Protein AF-A0ABD1F7M7-F1 (afdb_monomer)

Secondary structure (DSSP, 8-state):
--SSHHHHHHHHHHHHHHHHHHHHHHHHHHHHHHHHHHHHHHHHHHHHHHHHHTSTTTTT-HHHHHHHHHHHHHHHHHHHHHHHHHHTT----HHHHHHHHHHHHHHHHHHHHHHHHHHHHHHHHHHHHS---HHHHHHHHHHHHHHHHHHHHHHHHHHHHHHH----

Foldseek 3Di:
DPPPVVVVVVVVVVVVVVVVVVVVCVVCVLVVLLVVLLVLLVVLVVLVVVVVVVPPVCVPPVPLVVLLVCLSVVLNVVSVVVVVCVVVVHWAQLVVLLVSLLVNLVSLVVNLVSLVVVLVVVVVVCVVDHDDPVVNSVSSVVSSVSSNVSSVSSVVSSVVSVVVVDTD

Sequence (168 aa):
MSERTSMSSVDDDQLDEKLSIKSKIRKRWQLYAKILEMIFCCLCIGFIMEPAKKGDLAKIHFAHFALIFPTFFGYLITVSIFLIAKVMDDIIQYRTCFISSLIASCLFFVCGILLALDHKRQYIFEDFLYQPKPQLLEFHAVSTAFSFFNSILFGLEAYYIWKLKEDF

Organism: Hypothenemus hampei (NCBI:txid57062)

Nearest PDB structures (foldseek):
  3jbr-assembly1_E  TM=3.714E-01  e=7.013E-01  Oryctolagus cuniculus
  7vg4-assembly3_E  TM=3.509E-01  e=1.562E+00  Methylorubrum extorquens AM1
  6e6a-assembly1_B  TM=3.222E-01  e=4.907E+00  Chlamydia trachomatis

Radius of gyration: 22.35 Å; Cα contacts (8 Å, |Δi|>4): 100; chains: 1; bounding box: 70×45×53 Å

InterPro domains:
  IPR038976 Protein snakeskin [PTHR36692] (21-158)

Solvent-accessible surface area (backbone atoms only — not comparable to full-atom values): 9140 Å² total; per-residue (Å²): 145,73,72,75,66,65,60,59,56,55,57,53,55,52,49,52,50,51,51,52,49,50,53,54,45,66,75,42,45,70,58,53,49,54,52,51,52,50,52,54,51,52,51,42,50,56,45,53,49,56,58,51,73,68,53,70,56,53,80,78,43,52,73,61,51,63,52,47,52,53,52,57,52,51,48,53,51,54,52,48,51,58,51,51,37,57,74,68,71,48,78,48,58,46,65,58,56,36,52,50,30,47,53,47,17,52,51,31,41,54,44,22,50,52,46,50,52,47,52,59,50,48,54,60,50,35,78,73,74,47,88,80,63,67,69,62,56,52,42,53,50,51,34,27,53,51,27,45,52,49,18,50,52,25,48,50,51,29,50,50,49,66,72,64,68,59,72,87

Mean predicted aligned error: 12.28 Å

Structure (mmCIF, N/CA/C/O backbone):
data_AF-A0ABD1F7M7-F1
#
_entry.id   AF-A0ABD1F7M7-F1
#
loop_
_atom_site.group_PDB
_atom_site.id
_atom_site.type_symbol
_atom_site.label_atom_id
_atom_site.label_alt_id
_atom_site.label_comp_id
_atom_site.label_asym_id
_atom_site.label_entity_id
_atom_site.label_seq_id
_atom_site.pdbx_PDB_ins_code
_atom_site.Cartn_x
_atom_site.Cartn_y
_atom_site.Cartn_z
_atom_site.occupancy
_atom_site.B_iso_or_equiv
_atom_site.auth_seq_id
_atom_site.auth_comp_id
_atom_site.auth_asym_id
_atom_site.auth_atom_id
_atom_site.pdbx_PDB_model_num
ATOM 1 N N . MET A 1 1 ? -46.410 -35.125 16.609 1.00 48.25 1 MET A N 1
ATOM 2 C CA . MET A 1 1 ? -46.616 -33.671 16.818 1.00 48.25 1 MET A CA 1
ATOM 3 C C . MET A 1 1 ? -45.479 -33.076 17.668 1.00 48.25 1 MET A C 1
ATOM 5 O O . MET A 1 1 ? -45.744 -32.319 18.585 1.00 48.25 1 MET A O 1
ATOM 9 N N . SER A 1 2 ? -44.215 -33.425 17.371 1.00 52.47 2 SER A N 1
ATOM 10 C CA . SER A 1 2 ? -43.032 -32.998 18.153 1.00 52.47 2 SER A CA 1
ATOM 11 C C . SER A 1 2 ? -41.832 -32.560 17.290 1.00 52.47 2 SER A C 1
ATOM 13 O O . SER A 1 2 ? -40.836 -32.113 17.838 1.00 52.47 2 SER A O 1
ATOM 15 N N . GLU A 1 3 ? -41.918 -32.656 15.956 1.00 49.34 3 GLU A N 1
ATOM 16 C CA . GLU A 1 3 ? -40.803 -32.347 15.035 1.00 49.34 3 GLU A CA 1
ATOM 17 C C . GLU A 1 3 ? -40.779 -30.901 14.519 1.00 49.34 3 GLU A C 1
ATOM 19 O O . GLU A 1 3 ? -39.764 -30.449 14.003 1.00 49.34 3 GLU A O 1
ATOM 24 N N . ARG A 1 4 ? -41.877 -30.141 14.642 1.00 48.47 4 ARG A N 1
ATOM 25 C CA . ARG A 1 4 ? -41.920 -28.755 14.132 1.00 48.47 4 ARG A CA 1
ATOM 26 C C . ARG A 1 4 ? -41.305 -27.727 15.079 1.00 48.47 4 ARG A C 1
ATOM 28 O O . ARG A 1 4 ? -40.970 -26.639 14.631 1.00 48.47 4 ARG A O 1
ATOM 35 N N . THR A 1 5 ? -41.132 -28.058 16.354 1.00 51.56 5 THR A N 1
ATOM 36 C CA . THR A 1 5 ? -40.607 -27.113 17.351 1.00 51.56 5 THR A CA 1
ATOM 37 C C . THR A 1 5 ? -39.078 -27.076 17.365 1.00 51.56 5 THR A C 1
ATOM 39 O O . THR A 1 5 ? -38.502 -26.036 17.651 1.00 51.56 5 THR A O 1
ATOM 42 N N . SER A 1 6 ? -38.413 -28.170 16.979 1.00 49.66 6 SER A N 1
ATOM 43 C CA . SER A 1 6 ? -36.948 -28.254 16.899 1.00 49.66 6 SER A CA 1
ATOM 44 C C . SER A 1 6 ? -36.352 -27.574 15.665 1.00 49.66 6 SER A C 1
ATOM 46 O O . SER A 1 6 ? -35.162 -27.294 15.656 1.00 49.66 6 SER A O 1
ATOM 48 N N . MET A 1 7 ? -37.150 -27.308 14.624 1.00 46.59 7 MET A N 1
ATOM 49 C CA . MET A 1 7 ? -36.644 -26.679 13.397 1.00 46.59 7 MET A CA 1
ATOM 50 C C . MET A 1 7 ? -36.634 -25.145 13.474 1.00 46.59 7 MET A C 1
ATOM 52 O O . MET A 1 7 ? -35.814 -24.523 12.819 1.00 46.59 7 MET A O 1
ATOM 56 N N . SER A 1 8 ? -37.477 -24.535 14.319 1.00 52.12 8 SER A N 1
ATOM 57 C CA . SER A 1 8 ? -37.508 -23.072 14.499 1.00 52.12 8 SER A CA 1
ATOM 58 C C . SER A 1 8 ? -36.396 -22.556 15.415 1.00 52.12 8 SER A C 1
ATOM 60 O O . SER A 1 8 ? -35.896 -21.465 15.190 1.00 52.12 8 SER A O 1
ATOM 62 N N . SER A 1 9 ? -35.986 -23.322 16.433 1.00 53.06 9 SER A N 1
ATOM 63 C CA . SER A 1 9 ? -34.952 -22.879 17.382 1.00 53.06 9 SER A CA 1
ATOM 64 C C . SER A 1 9 ? -33.531 -22.953 16.812 1.00 53.06 9 SER A C 1
ATOM 66 O O . SER A 1 9 ? -32.655 -22.230 17.264 1.00 53.06 9 SER A O 1
ATOM 68 N N . VAL A 1 10 ? -33.293 -23.818 15.818 1.00 55.94 10 VAL A N 1
ATOM 69 C CA . VAL A 1 10 ? -31.971 -23.970 15.183 1.00 55.94 10 VAL A CA 1
ATOM 70 C C . VAL A 1 10 ? -31.642 -22.781 14.273 1.00 55.94 10 VAL A C 1
ATOM 72 O O . VAL A 1 10 ? -30.481 -22.385 14.198 1.00 55.94 10 VAL A O 1
ATOM 75 N N . ASP A 1 11 ? -32.643 -22.190 13.616 1.00 58.97 11 ASP A N 1
ATOM 76 C CA . ASP A 1 11 ? -32.441 -21.029 12.743 1.00 58.97 11 ASP A CA 1
ATOM 77 C C . ASP A 1 11 ? -32.193 -19.734 13.537 1.00 58.97 11 ASP A C 1
ATOM 79 O O . ASP A 1 11 ? -31.355 -18.932 13.124 1.00 58.97 11 ASP A O 1
ATOM 83 N N . ASP A 1 12 ? -32.842 -19.551 14.695 1.00 59.50 12 ASP A N 1
ATOM 84 C CA . ASP A 1 12 ? -32.643 -18.373 15.554 1.00 59.50 12 ASP A CA 1
ATOM 85 C C . ASP A 1 12 ? -31.258 -18.378 16.238 1.00 59.50 12 ASP A C 1
ATOM 87 O O . ASP A 1 12 ? -30.551 -17.369 16.193 1.00 59.50 12 ASP A O 1
ATOM 91 N N . ASP A 1 13 ? -30.797 -19.529 16.753 1.00 60.94 13 ASP A N 1
ATOM 92 C CA . ASP A 1 13 ? -29.448 -19.664 17.336 1.00 60.94 13 ASP A CA 1
ATOM 93 C C . ASP A 1 13 ? -28.336 -19.457 16.283 1.00 60.94 13 ASP A C 1
ATOM 95 O O . ASP A 1 13 ? -27.325 -18.801 16.548 1.00 60.94 13 ASP A O 1
ATOM 99 N N . GLN A 1 14 ? -28.525 -19.949 15.049 1.00 60.16 14 GLN A N 1
ATOM 100 C CA . GLN A 1 14 ? -27.596 -19.713 13.930 1.00 60.16 14 GLN A CA 1
ATOM 101 C C . GLN A 1 14 ? -27.561 -18.240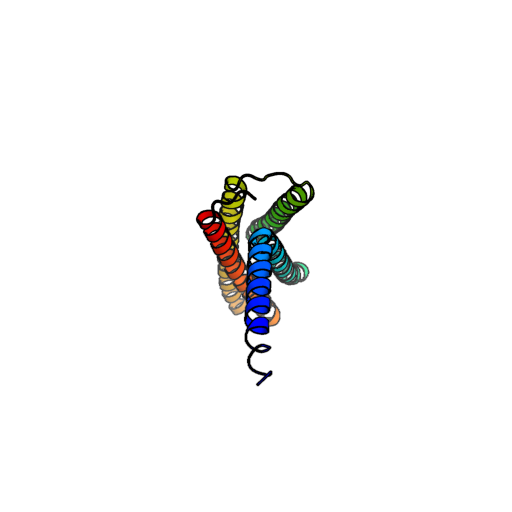 13.497 1.00 60.16 14 GLN A C 1
ATOM 103 O O . GLN A 1 14 ? -26.512 -17.736 13.070 1.00 60.16 14 GLN A O 1
ATOM 108 N N . LEU A 1 15 ? -28.697 -17.539 13.569 1.00 60.34 15 LEU A N 1
ATOM 109 C CA . LEU A 1 15 ? -28.790 -16.129 13.202 1.00 60.34 15 LEU A CA 1
ATOM 110 C C . LEU A 1 15 ? -28.095 -15.245 14.244 1.00 60.34 15 LEU A C 1
ATOM 112 O O . LEU A 1 15 ? -27.312 -14.368 13.866 1.00 60.34 15 LEU A O 1
ATOM 116 N N . ASP A 1 16 ? -28.308 -15.518 15.531 1.00 61.16 16 ASP A N 1
ATOM 117 C CA . ASP A 1 16 ? -27.658 -14.813 16.636 1.00 61.16 16 ASP A CA 1
ATOM 118 C C . ASP A 1 16 ? -26.153 -15.091 16.688 1.00 61.16 16 ASP A C 1
ATOM 120 O O . ASP A 1 16 ? -25.354 -14.166 16.883 1.00 61.16 16 ASP A O 1
ATOM 124 N N . GLU A 1 17 ? -25.722 -16.321 16.395 1.00 64.19 17 GLU A N 1
ATOM 125 C CA . GLU A 1 17 ? -24.302 -16.640 16.257 1.00 64.19 17 GLU A CA 1
ATOM 126 C C . GLU A 1 17 ? -23.682 -15.902 15.056 1.00 64.19 17 GLU A C 1
ATOM 128 O O . GLU A 1 17 ? -22.630 -15.267 15.190 1.00 64.19 17 GLU A O 1
ATOM 133 N N . LYS A 1 18 ? -24.357 -15.859 13.894 1.00 60.19 18 LYS A N 1
ATOM 134 C CA . LYS A 1 18 ? -23.888 -15.082 12.730 1.00 60.19 18 LYS A CA 1
ATOM 135 C C . LYS A 1 18 ? -23.848 -13.578 12.987 1.00 60.19 18 LYS A C 1
ATOM 137 O O . LYS A 1 18 ? -22.927 -12.917 12.498 1.00 60.19 18 LYS A O 1
ATOM 142 N N . LEU A 1 19 ? -24.807 -13.019 13.722 1.00 64.62 19 LEU A N 1
ATOM 143 C CA . LEU A 1 19 ? -24.840 -11.600 14.095 1.00 64.62 19 LEU A CA 1
ATOM 144 C C . LEU A 1 19 ? -23.762 -11.2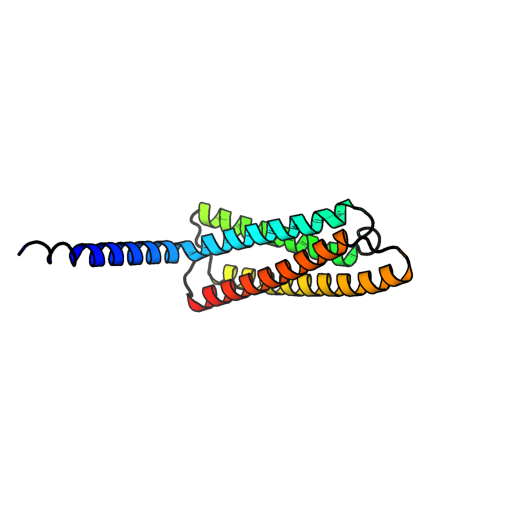70 15.144 1.00 64.62 19 LEU A C 1
ATOM 146 O O . LEU A 1 19 ? -23.097 -10.232 15.049 1.00 64.62 19 LEU A O 1
ATOM 150 N N . SER A 1 20 ? -23.499 -12.184 16.079 1.00 63.94 20 SER A N 1
ATOM 151 C CA . SER A 1 20 ? -22.417 -12.100 17.069 1.00 63.94 20 SER A CA 1
ATOM 152 C C . SER A 1 20 ? -21.029 -12.191 16.419 1.00 63.94 20 SER A C 1
ATOM 154 O O . SER A 1 20 ? -20.134 -11.395 16.713 1.00 63.94 20 SER A O 1
ATOM 156 N N . ILE A 1 21 ? -20.847 -13.085 15.445 1.00 64.81 21 ILE A N 1
ATOM 157 C CA . ILE A 1 21 ? -19.605 -13.195 14.668 1.00 64.81 21 ILE A CA 1
ATOM 158 C C . ILE A 1 21 ? -19.426 -11.971 13.763 1.00 64.81 21 ILE A C 1
ATOM 160 O O . ILE A 1 21 ? -18.339 -11.392 13.738 1.00 64.81 21 ILE A O 1
ATOM 164 N N . LYS A 1 22 ? -20.481 -11.505 13.075 1.00 60.25 22 LYS A N 1
ATOM 165 C CA . LYS A 1 22 ? -20.430 -10.268 12.274 1.00 60.25 22 LYS A CA 1
ATOM 166 C C . LYS A 1 22 ? -20.069 -9.053 13.119 1.00 60.25 22 LYS A C 1
ATOM 168 O O . LYS A 1 22 ? -19.283 -8.233 12.661 1.00 60.25 22 LYS A O 1
ATOM 173 N N . SER A 1 23 ? -20.610 -8.922 14.328 1.00 59.81 23 SER A N 1
ATOM 174 C CA . SER A 1 23 ? -20.309 -7.791 15.214 1.00 59.81 23 SER A CA 1
ATOM 175 C C . SER A 1 23 ? -18.895 -7.868 15.808 1.00 59.81 23 SER A C 1
ATOM 177 O O . SER A 1 23 ? -18.215 -6.844 15.886 1.00 59.81 23 SER A O 1
ATOM 179 N N . LYS A 1 24 ? -18.385 -9.068 16.123 1.00 62.75 24 LYS A N 1
ATOM 180 C CA . LYS A 1 24 ? -16.976 -9.282 16.514 1.00 62.75 24 LYS A CA 1
ATOM 181 C C . LYS A 1 24 ? -15.996 -9.021 15.365 1.00 62.75 24 LYS A C 1
ATOM 183 O O . LYS A 1 24 ? -14.969 -8.379 15.579 1.00 62.75 24 LYS A O 1
ATOM 188 N N . ILE A 1 25 ? -16.319 -9.461 14.148 1.00 64.56 25 ILE A N 1
ATOM 189 C CA . ILE A 1 25 ? -15.543 -9.176 12.929 1.00 64.56 25 ILE A CA 1
ATOM 190 C C . ILE A 1 25 ? -15.584 -7.684 12.614 1.00 64.56 25 ILE A C 1
ATOM 192 O O . ILE A 1 25 ? -14.547 -7.101 12.322 1.00 64.56 25 ILE A O 1
ATOM 196 N N . ARG A 1 26 ? -16.743 -7.037 12.763 1.00 62.09 26 ARG A N 1
ATOM 197 C CA . ARG A 1 26 ? -16.889 -5.590 12.587 1.00 62.09 26 ARG A CA 1
ATOM 198 C C . ARG A 1 26 ? -16.107 -4.788 13.624 1.00 62.09 26 ARG A C 1
ATOM 200 O O . ARG A 1 26 ? -15.677 -3.701 13.296 1.00 62.09 26 ARG A O 1
ATOM 207 N N . LYS A 1 27 ? -15.840 -5.316 14.822 1.00 65.50 27 LYS A N 1
ATOM 208 C CA . LYS A 1 27 ? -14.922 -4.676 15.786 1.00 65.50 27 LYS A CA 1
ATOM 209 C C . LYS A 1 27 ? -13.439 -4.842 15.439 1.00 65.50 27 LYS A C 1
ATOM 211 O O . LYS A 1 27 ? -12.620 -4.048 15.880 1.00 65.50 27 LYS A O 1
ATOM 216 N N . ARG A 1 28 ? -13.066 -5.880 14.681 1.00 69.88 28 ARG A N 1
ATOM 217 C CA . ARG A 1 28 ? -11.659 -6.202 14.358 1.00 69.88 28 ARG A CA 1
ATOM 218 C C . ARG A 1 28 ? -11.306 -6.038 12.879 1.00 69.88 28 ARG A C 1
ATOM 220 O O . ARG A 1 28 ? -10.185 -6.357 12.493 1.00 69.88 28 ARG A O 1
ATOM 227 N N . TRP A 1 29 ? -12.226 -5.536 12.057 1.00 72.44 29 TRP A N 1
ATOM 228 C CA . TRP A 1 29 ? -12.066 -5.444 10.602 1.00 72.44 29 TRP A CA 1
ATOM 229 C C . TRP A 1 29 ? -10.812 -4.657 10.203 1.00 72.44 29 TRP A C 1
ATOM 231 O O . TRP A 1 29 ? -10.097 -5.063 9.296 1.00 72.44 29 TRP A O 1
ATOM 241 N N . GLN A 1 30 ? -10.498 -3.599 10.949 1.00 70.44 30 GLN A N 1
ATOM 242 C CA . GLN A 1 30 ? -9.330 -2.749 10.737 1.00 70.44 30 GLN A CA 1
ATOM 243 C C . GLN A 1 30 ? -8.005 -3.483 10.958 1.00 70.44 30 GLN A C 1
ATOM 245 O O . GLN A 1 30 ? -7.033 -3.261 10.245 1.00 70.44 30 GLN A O 1
ATOM 250 N N . LEU A 1 31 ? -7.974 -4.406 11.923 1.00 74.06 31 LEU A N 1
ATOM 251 C CA . LEU A 1 31 ? -6.800 -5.235 12.182 1.00 74.06 31 LEU A CA 1
ATOM 252 C C . LEU A 1 31 ? -6.619 -6.272 11.068 1.00 74.06 31 LEU A C 1
ATOM 254 O O . LEU A 1 31 ? -5.505 -6.470 10.593 1.00 74.06 31 LEU A O 1
ATOM 258 N N . TYR A 1 32 ? -7.712 -6.880 10.597 1.00 78.81 32 TYR A N 1
ATOM 259 C CA . TYR A 1 32 ? -7.660 -7.781 9.443 1.00 78.81 32 TYR A CA 1
ATOM 260 C C . TYR A 1 32 ? -7.227 -7.064 8.160 1.00 78.81 32 TYR A C 1
ATOM 262 O O . TYR A 1 32 ? -6.418 -7.618 7.420 1.00 78.81 32 TYR A O 1
ATOM 270 N N . ALA A 1 33 ? -7.704 -5.837 7.922 1.00 79.12 33 ALA A N 1
ATOM 271 C CA . ALA A 1 33 ? -7.281 -5.019 6.787 1.00 79.12 33 ALA A CA 1
ATOM 272 C C . ALA A 1 33 ? -5.768 -4.761 6.827 1.00 79.12 33 ALA A C 1
ATOM 274 O O . ALA A 1 33 ? -5.072 -5.098 5.873 1.00 79.12 33 ALA A O 1
ATOM 275 N N . LYS A 1 34 ? -5.233 -4.305 7.969 1.00 79.62 34 LYS A N 1
ATOM 276 C CA . LYS A 1 34 ? -3.791 -4.057 8.133 1.00 79.62 34 LYS A CA 1
ATOM 277 C C . LYS A 1 34 ? -2.929 -5.308 7.961 1.00 79.62 34 LYS A C 1
ATOM 279 O O . LYS A 1 34 ? -1.874 -5.239 7.335 1.00 79.62 34 LYS A O 1
ATOM 284 N N . ILE A 1 35 ? -3.369 -6.457 8.479 1.00 81.62 35 ILE A N 1
ATOM 285 C CA . ILE A 1 35 ? -2.656 -7.731 8.284 1.00 81.62 35 ILE A CA 1
ATOM 286 C C . ILE A 1 35 ? -2.641 -8.118 6.805 1.00 81.62 35 ILE A C 1
ATOM 288 O O . ILE A 1 35 ? -1.603 -8.523 6.283 1.00 81.62 35 ILE A O 1
ATOM 292 N N . L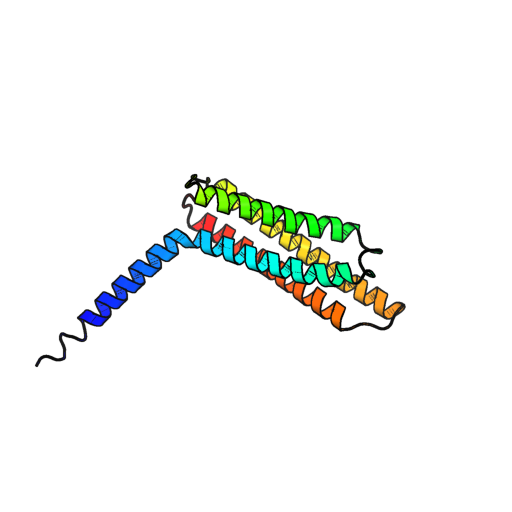EU A 1 36 ? -3.781 -7.996 6.129 1.00 82.44 36 LEU A N 1
ATOM 293 C CA . LEU A 1 36 ? -3.903 -8.352 4.725 1.00 82.44 36 LEU A CA 1
ATOM 294 C C . LEU A 1 36 ? -3.012 -7.452 3.858 1.00 82.44 36 LEU A C 1
ATOM 296 O O . LEU A 1 36 ? -2.244 -7.966 3.049 1.00 82.44 36 LEU A O 1
ATOM 300 N N . GLU A 1 37 ? -3.010 -6.141 4.098 1.00 79.38 37 GLU A N 1
ATOM 301 C CA . GLU A 1 37 ? -2.106 -5.206 3.418 1.00 79.38 37 GLU A CA 1
ATOM 302 C C . GLU A 1 37 ? -0.625 -5.540 3.649 1.00 79.38 37 GLU A C 1
ATOM 304 O O . GLU A 1 37 ? 0.177 -5.504 2.714 1.00 79.38 37 GLU A O 1
ATOM 309 N N . MET A 1 38 ? -0.251 -5.924 4.874 1.00 82.56 38 MET A N 1
ATOM 310 C CA . MET A 1 38 ? 1.117 -6.340 5.187 1.00 82.56 38 MET A CA 1
ATOM 311 C C . MET A 1 38 ? 1.536 -7.567 4.368 1.00 82.56 38 MET A C 1
ATOM 313 O O . MET A 1 38 ? 2.642 -7.597 3.830 1.00 82.56 38 MET A O 1
ATOM 317 N N . ILE A 1 39 ? 0.651 -8.560 4.227 1.00 84.38 39 ILE A N 1
ATOM 318 C CA . ILE A 1 39 ? 0.913 -9.767 3.429 1.00 84.38 39 ILE A CA 1
ATOM 319 C C . ILE A 1 39 ? 1.147 -9.398 1.962 1.00 84.38 39 ILE A C 1
ATOM 321 O O . ILE A 1 39 ? 2.144 -9.825 1.378 1.00 84.38 39 ILE A O 1
ATOM 325 N N . PHE A 1 40 ? 0.275 -8.577 1.371 1.00 81.00 40 PHE A N 1
ATOM 326 C CA . PHE A 1 40 ? 0.445 -8.153 -0.019 1.00 81.00 40 PHE A CA 1
ATOM 327 C C . PHE A 1 40 ? 1.706 -7.306 -0.225 1.00 81.00 40 PHE A C 1
ATOM 329 O O . PHE A 1 40 ? 2.386 -7.457 -1.240 1.00 81.00 40 PHE A O 1
ATOM 336 N N . CYS A 1 41 ? 2.066 -6.460 0.742 1.00 80.56 41 CYS A N 1
ATOM 337 C CA . CYS A 1 41 ? 3.309 -5.698 0.704 1.00 80.56 41 CYS A CA 1
ATOM 338 C C . CYS A 1 41 ? 4.543 -6.622 0.715 1.00 80.56 41 CYS A C 1
ATOM 340 O O . CYS A 1 41 ? 5.445 -6.465 -0.110 1.00 80.56 41 CYS A O 1
ATOM 342 N N . CYS A 1 42 ? 4.557 -7.640 1.584 1.00 81.56 42 CYS A N 1
ATOM 343 C CA . CYS A 1 42 ? 5.620 -8.648 1.630 1.00 81.56 42 CYS A CA 1
ATOM 344 C C . CYS A 1 42 ? 5.744 -9.427 0.312 1.00 81.56 42 CYS A C 1
ATOM 346 O O . CYS A 1 42 ? 6.861 -9.661 -0.152 1.00 81.56 42 CYS A O 1
ATOM 348 N N . LEU A 1 43 ? 4.618 -9.792 -0.313 1.00 81.31 43 LEU A N 1
ATOM 349 C CA . LEU A 1 43 ? 4.618 -10.452 -1.623 1.00 81.31 43 LEU A CA 1
ATOM 350 C C . LEU A 1 43 ? 5.238 -9.553 -2.701 1.00 81.31 43 LEU A C 1
ATOM 352 O O . LEU A 1 43 ? 6.117 -10.005 -3.432 1.00 81.31 43 LEU A O 1
ATOM 356 N N . CYS A 1 44 ? 4.856 -8.273 -2.761 1.00 74.69 44 CYS A N 1
ATOM 357 C CA . CYS A 1 44 ? 5.453 -7.315 -3.696 1.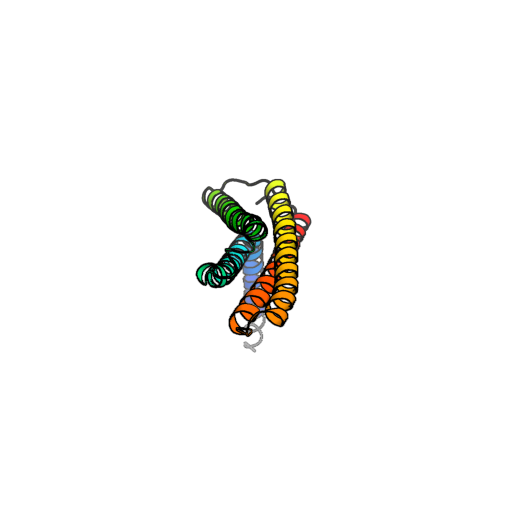00 74.69 44 CYS A CA 1
ATOM 358 C C . CYS A 1 44 ? 6.970 -7.178 -3.512 1.00 74.69 44 CYS A C 1
ATOM 360 O O . CYS A 1 44 ? 7.707 -7.197 -4.496 1.00 74.69 44 CYS A O 1
ATOM 362 N N . ILE A 1 45 ? 7.452 -7.076 -2.269 1.00 78.25 45 ILE A N 1
ATOM 363 C CA . ILE A 1 45 ? 8.894 -7.006 -1.985 1.00 78.25 45 ILE A CA 1
ATOM 364 C C . ILE A 1 45 ? 9.594 -8.285 -2.452 1.00 78.25 45 ILE A C 1
ATOM 366 O O . ILE A 1 45 ? 10.646 -8.202 -3.084 1.00 78.25 45 ILE A O 1
ATOM 370 N N . GLY A 1 46 ? 9.007 -9.458 -2.188 1.00 75.00 46 GLY A N 1
ATOM 371 C CA . GLY A 1 46 ? 9.533 -10.744 -2.651 1.00 75.00 46 GLY A CA 1
ATOM 372 C C . GLY A 1 46 ? 9.723 -10.779 -4.169 1.00 75.00 46 GLY A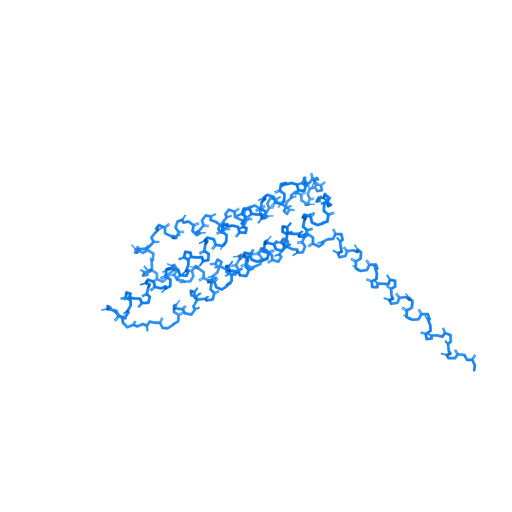 C 1
ATOM 373 O O . GLY A 1 46 ? 10.807 -11.118 -4.643 1.00 75.00 46 GLY A O 1
ATOM 374 N N . PHE A 1 47 ? 8.717 -10.319 -4.917 1.00 73.31 47 PHE A N 1
ATOM 375 C CA . PHE A 1 47 ? 8.780 -10.238 -6.378 1.00 73.31 47 PHE A CA 1
ATOM 376 C C . PHE A 1 47 ? 9.774 -9.193 -6.903 1.00 73.31 47 PHE A C 1
ATOM 378 O O . PHE A 1 47 ? 10.321 -9.383 -7.983 1.00 73.31 47 PHE A O 1
ATOM 385 N N . ILE A 1 48 ? 10.038 -8.106 -6.168 1.00 69.50 48 ILE A N 1
ATOM 386 C CA . ILE A 1 48 ? 11.011 -7.063 -6.556 1.00 69.50 48 ILE A CA 1
ATOM 387 C C . ILE A 1 48 ? 12.456 -7.462 -6.207 1.00 69.50 48 ILE A C 1
ATOM 389 O O . ILE A 1 48 ? 13.400 -7.089 -6.906 1.00 69.50 48 ILE A O 1
ATOM 393 N N . MET A 1 49 ? 12.665 -8.246 -5.149 1.00 69.69 49 MET A N 1
ATOM 394 C CA . MET A 1 49 ? 13.997 -8.708 -4.735 1.00 69.69 49 MET A CA 1
ATOM 395 C C . MET A 1 49 ? 14.628 -9.681 -5.738 1.00 69.69 49 MET A C 1
ATOM 397 O O . MET A 1 49 ? 15.851 -9.717 -5.902 1.00 69.69 49 MET A O 1
ATOM 401 N N . GLU A 1 50 ? 13.804 -10.466 -6.425 1.00 67.25 50 GLU A N 1
ATOM 402 C CA . GLU A 1 50 ? 14.241 -11.461 -7.400 1.00 67.25 50 GLU A CA 1
ATOM 403 C C . GLU A 1 50 ? 14.915 -10.860 -8.658 1.00 67.25 50 GLU A C 1
ATOM 405 O O . GLU A 1 50 ? 16.014 -11.312 -9.005 1.00 67.25 50 GLU A O 1
ATOM 410 N N . PRO A 1 51 ? 14.371 -9.809 -9.312 1.00 61.25 51 PRO A N 1
ATOM 411 C CA . PRO A 1 51 ? 15.065 -9.093 -10.383 1.00 61.25 51 PRO A CA 1
ATOM 412 C C . PRO A 1 51 ? 16.267 -8.281 -9.874 1.00 61.25 51 PRO A C 1
ATOM 414 O O . PRO A 1 51 ? 17.265 -8.171 -10.585 1.00 61.25 51 PRO A O 1
ATOM 417 N N . ALA A 1 52 ? 16.238 -7.787 -8.630 1.00 61.88 52 ALA A N 1
ATOM 418 C CA . ALA A 1 52 ? 17.353 -7.043 -8.035 1.00 61.88 52 ALA A CA 1
ATOM 419 C C . ALA A 1 52 ? 18.612 -7.906 -7.850 1.00 61.88 52 ALA A C 1
ATOM 421 O O . ALA A 1 52 ? 19.729 -7.478 -8.142 1.00 61.88 52 ALA A O 1
ATOM 422 N N . LYS A 1 53 ? 18.431 -9.157 -7.406 1.00 61.06 53 LYS A N 1
ATOM 423 C CA . LYS A 1 53 ? 19.526 -10.110 -7.165 1.00 61.06 53 LYS A CA 1
ATOM 424 C C . LYS A 1 53 ? 20.188 -10.599 -8.458 1.00 61.06 53 LYS A C 1
ATOM 426 O O . LYS A 1 53 ? 21.353 -10.986 -8.434 1.00 61.06 53 LYS A O 1
ATOM 431 N N . LYS A 1 54 ? 19.466 -10.567 -9.585 1.00 58.69 54 LYS A N 1
ATOM 432 C CA . LYS A 1 54 ? 19.977 -10.977 -10.905 1.00 58.69 54 LYS A CA 1
ATOM 433 C C . LYS A 1 54 ? 20.833 -9.903 -11.599 1.00 58.69 54 LYS A C 1
ATOM 435 O O . LYS A 1 54 ? 21.348 -10.162 -12.679 1.00 58.69 54 LYS A O 1
ATOM 440 N N . GLY A 1 55 ? 21.065 -8.753 -10.959 1.00 50.44 55 GLY A N 1
ATOM 441 C CA . GLY A 1 55 ? 22.213 -7.872 -11.217 1.00 50.44 55 GLY A CA 1
ATOM 442 C C . GLY A 1 55 ? 22.176 -7.004 -12.482 1.00 50.44 55 GLY A C 1
ATOM 443 O O . GLY A 1 55 ? 22.835 -5.966 -12.487 1.00 50.44 55 GLY A O 1
ATOM 444 N N . ASP A 1 56 ? 21.396 -7.353 -13.508 1.00 52.81 56 ASP A N 1
ATOM 445 C CA . ASP A 1 56 ? 21.372 -6.590 -14.771 1.00 52.81 56 ASP A CA 1
ATOM 446 C C . ASP A 1 56 ? 20.511 -5.316 -14.713 1.00 52.81 56 ASP A C 1
ATOM 448 O O . ASP A 1 56 ? 20.872 -4.301 -15.306 1.00 52.81 56 ASP A O 1
ATOM 452 N N . LEU A 1 57 ? 19.421 -5.299 -13.935 1.00 50.25 57 LEU A N 1
ATOM 453 C CA . LEU A 1 57 ? 18.554 -4.111 -13.830 1.00 50.25 57 LEU A CA 1
ATOM 454 C C . LEU A 1 57 ? 19.116 -3.032 -12.890 1.00 50.25 57 LEU A C 1
ATOM 456 O O . LEU A 1 57 ? 18.925 -1.834 -13.116 1.00 50.25 57 LEU A O 1
ATOM 460 N N . ALA A 1 58 ? 19.837 -3.439 -11.840 1.00 51.28 58 ALA A N 1
ATOM 461 C CA . ALA A 1 58 ? 20.289 -2.528 -10.788 1.00 51.28 58 ALA A CA 1
ATOM 462 C C . ALA A 1 58 ? 21.278 -1.476 -11.308 1.00 51.28 58 ALA A C 1
ATOM 464 O O . ALA A 1 58 ? 21.237 -0.332 -10.870 1.00 51.28 58 ALA A O 1
ATOM 465 N N . LYS A 1 59 ? 22.132 -1.828 -12.278 1.00 49.72 59 LYS A N 1
ATOM 466 C CA . LYS A 1 59 ? 23.153 -0.912 -12.807 1.00 49.72 59 LYS A CA 1
ATOM 467 C C . LYS A 1 59 ? 22.593 0.208 -13.684 1.00 49.72 59 LYS A C 1
ATOM 469 O O . LYS A 1 59 ? 23.238 1.248 -13.787 1.00 49.72 59 LYS A O 1
ATOM 474 N N . ILE A 1 60 ? 21.428 0.013 -14.305 1.00 51.84 60 ILE A N 1
ATOM 475 C CA . ILE A 1 60 ? 20.893 0.947 -15.305 1.00 51.84 60 ILE A CA 1
ATOM 476 C C . ILE A 1 60 ? 19.816 1.863 -14.693 1.00 51.84 60 ILE A C 1
ATOM 478 O O . ILE A 1 60 ? 19.688 3.000 -15.145 1.00 51.84 60 ILE A O 1
ATOM 482 N N . HIS A 1 61 ? 19.069 1.438 -13.659 1.00 61.25 61 HIS A N 1
ATOM 483 C CA . HIS A 1 61 ? 17.879 2.159 -13.150 1.00 61.25 61 HIS A CA 1
ATOM 484 C C . HIS A 1 61 ? 17.829 2.372 -11.619 1.00 61.25 61 HIS A C 1
ATOM 486 O O . HIS A 1 61 ? 16.783 2.253 -10.979 1.00 61.25 61 HIS A O 1
ATOM 492 N N . PHE A 1 62 ? 18.944 2.799 -11.015 1.00 63.00 62 PHE A N 1
ATOM 493 C CA . PHE A 1 62 ? 19.002 3.149 -9.585 1.00 63.00 62 PHE A CA 1
ATOM 494 C C . PHE A 1 62 ? 17.958 4.190 -9.140 1.00 63.00 62 PHE A C 1
ATOM 496 O O . PHE A 1 62 ? 17.481 4.116 -8.013 1.00 63.00 62 PHE A O 1
ATOM 503 N N . ALA A 1 63 ? 17.575 5.142 -9.999 1.00 63.97 63 ALA A N 1
ATOM 504 C CA . ALA A 1 63 ? 16.672 6.233 -9.619 1.00 63.97 63 ALA A CA 1
ATOM 505 C C . ALA A 1 63 ? 15.234 5.766 -9.327 1.00 63.97 63 ALA A C 1
ATOM 507 O O . ALA A 1 63 ? 14.627 6.214 -8.357 1.00 63.97 63 ALA A O 1
ATOM 508 N N . HIS A 1 64 ? 14.688 4.849 -10.131 1.00 66.62 64 HIS A N 1
ATOM 509 C CA . HIS A 1 64 ? 13.354 4.293 -9.883 1.00 66.62 64 HIS A CA 1
ATOM 510 C C . HIS A 1 64 ? 13.383 3.320 -8.708 1.00 66.62 64 HIS A C 1
ATOM 512 O O . HIS A 1 64 ? 12.530 3.384 -7.823 1.00 66.62 64 HIS A O 1
ATOM 518 N N . PHE A 1 65 ? 14.434 2.506 -8.629 1.00 71.00 65 PHE A N 1
ATOM 519 C CA . PHE A 1 65 ? 14.630 1.570 -7.530 1.00 71.00 65 PHE A CA 1
ATOM 520 C C . PHE A 1 65 ? 14.756 2.276 -6.170 1.00 71.00 65 PHE A C 1
ATOM 522 O O . PHE A 1 65 ? 14.185 1.824 -5.178 1.00 71.00 65 PHE A O 1
ATOM 529 N N . ALA A 1 66 ? 15.421 3.435 -6.143 1.00 70.50 66 ALA A N 1
ATOM 530 C CA . ALA A 1 66 ? 15.562 4.283 -4.964 1.00 70.50 66 ALA A CA 1
ATOM 531 C C . ALA A 1 66 ? 14.245 4.910 -4.483 1.00 70.50 66 ALA A C 1
ATOM 533 O O . ALA A 1 66 ? 14.199 5.369 -3.351 1.00 70.50 66 ALA A O 1
ATOM 534 N N . LEU A 1 67 ? 13.183 4.934 -5.294 1.00 74.44 67 LEU A N 1
ATOM 535 C CA . LEU A 1 67 ? 11.859 5.417 -4.880 1.00 74.44 67 LEU A CA 1
ATOM 536 C C . LEU A 1 67 ? 10.951 4.255 -4.459 1.00 74.44 67 LEU A C 1
ATOM 538 O O . LEU A 1 67 ? 10.234 4.341 -3.461 1.00 74.44 67 LEU A O 1
ATOM 542 N N . ILE A 1 68 ? 11.042 3.139 -5.180 1.00 78.00 68 ILE A N 1
ATOM 543 C CA . ILE A 1 68 ? 10.300 1.906 -4.913 1.00 78.00 68 ILE A CA 1
ATOM 544 C C . ILE A 1 68 ? 10.669 1.358 -3.525 1.00 78.00 68 ILE A C 1
ATOM 546 O O . ILE A 1 68 ? 9.797 1.199 -2.671 1.00 78.00 68 ILE A O 1
ATOM 550 N N . PHE A 1 69 ? 11.959 1.143 -3.247 1.00 78.00 69 PHE A N 1
ATOM 551 C CA . PHE A 1 69 ? 12.407 0.516 -1.996 1.00 78.00 69 PHE A CA 1
ATOM 552 C C . PHE A 1 69 ? 11.963 1.249 -0.723 1.00 78.00 69 PHE A C 1
ATOM 554 O O . PHE A 1 69 ? 11.367 0.610 0.147 1.00 78.00 69 PHE A O 1
ATOM 561 N N . PRO A 1 70 ? 12.193 2.570 -0.591 1.00 82.94 70 PRO A N 1
ATOM 562 C CA . PRO A 1 70 ? 11.770 3.313 0.591 1.00 82.94 70 PRO A CA 1
ATOM 563 C C . PRO A 1 70 ? 10.256 3.377 0.742 1.00 82.94 70 PRO A C 1
ATOM 565 O O . PRO A 1 70 ? 9.773 3.436 1.866 1.00 82.94 70 PRO A O 1
ATOM 568 N N . THR A 1 71 ? 9.501 3.333 -0.359 1.00 82.81 71 THR A N 1
ATOM 569 C CA . THR A 1 71 ? 8.034 3.306 -0.309 1.00 82.81 71 THR A CA 1
ATOM 570 C C . THR A 1 71 ? 7.538 2.019 0.351 1.00 82.81 71 THR A C 1
ATOM 572 O O . THR A 1 71 ? 6.749 2.068 1.294 1.00 82.81 71 THR A O 1
ATOM 575 N N . PHE A 1 72 ? 8.060 0.870 -0.083 1.00 79.81 72 PHE A N 1
ATOM 576 C CA . PHE A 1 72 ? 7.721 -0.433 0.493 1.00 79.81 72 PHE A CA 1
ATOM 577 C C . PHE A 1 72 ? 8.187 -0.566 1.952 1.00 79.81 72 PHE A C 1
ATOM 579 O O . PHE A 1 72 ? 7.413 -0.976 2.819 1.00 79.81 72 PHE A O 1
ATOM 586 N N . PHE A 1 73 ? 9.429 -0.168 2.247 1.00 82.88 73 PHE A N 1
ATOM 587 C CA . PHE A 1 73 ? 9.974 -0.213 3.609 1.00 82.88 73 PHE A CA 1
ATOM 588 C C . PHE A 1 73 ? 9.270 0.764 4.555 1.00 82.88 73 PHE A C 1
ATOM 590 O O . PHE A 1 73 ? 8.918 0.401 5.676 1.00 82.88 73 PHE A O 1
ATOM 597 N N . GLY A 1 74 ? 9.033 1.996 4.105 1.00 81.44 74 GLY A N 1
ATOM 598 C CA . GLY A 1 74 ? 8.348 3.026 4.881 1.00 81.44 74 GLY A CA 1
ATOM 599 C C . GLY A 1 74 ? 6.912 2.630 5.207 1.00 81.44 74 GLY A C 1
ATOM 600 O O . GLY A 1 74 ? 6.449 2.846 6.329 1.00 81.44 74 GLY A O 1
ATOM 601 N N . TYR A 1 75 ? 6.227 1.969 4.272 1.00 81.38 75 TYR A N 1
ATOM 602 C CA . TYR A 1 75 ? 4.902 1.423 4.530 1.00 81.38 75 TYR A CA 1
ATOM 603 C C . TYR A 1 75 ? 4.934 0.265 5.544 1.00 81.38 75 TYR A C 1
ATOM 605 O O . TYR A 1 75 ? 4.145 0.275 6.487 1.00 81.38 75 TYR A O 1
ATOM 613 N N . LEU A 1 76 ? 5.877 -0.681 5.434 1.00 82.44 76 LEU A N 1
ATOM 614 C CA . LEU A 1 76 ? 6.043 -1.754 6.430 1.00 82.44 76 LEU A CA 1
ATOM 615 C C . LEU A 1 76 ? 6.264 -1.209 7.847 1.00 82.44 76 LEU A C 1
ATOM 617 O O . LEU A 1 76 ? 5.653 -1.693 8.803 1.00 82.44 76 LEU A O 1
ATOM 621 N N . ILE A 1 77 ? 7.104 -0.180 7.980 1.00 85.06 77 ILE A N 1
ATOM 622 C CA . ILE A 1 77 ? 7.344 0.504 9.257 1.00 85.06 77 ILE A CA 1
ATOM 623 C C . ILE A 1 77 ? 6.049 1.142 9.762 1.00 85.06 77 ILE A C 1
ATOM 625 O O . ILE A 1 77 ? 5.683 0.963 10.921 1.00 85.06 77 ILE A O 1
ATOM 629 N N . THR A 1 78 ? 5.323 1.831 8.884 1.00 84.25 78 THR A N 1
ATOM 630 C CA . THR A 1 78 ? 4.058 2.491 9.224 1.00 84.25 78 THR A CA 1
ATOM 631 C C . THR A 1 78 ? 3.019 1.492 9.744 1.00 84.25 78 THR A C 1
ATOM 633 O O . THR A 1 78 ? 2.438 1.708 10.805 1.00 84.25 78 THR A O 1
ATOM 636 N N . VAL A 1 79 ? 2.823 0.359 9.060 1.00 82.44 79 VAL A N 1
ATOM 637 C CA . VAL A 1 79 ? 1.922 -0.716 9.518 1.00 82.44 79 VAL A CA 1
ATOM 638 C C . VAL A 1 79 ? 2.373 -1.304 10.847 1.00 82.44 79 VAL A C 1
ATOM 640 O O . VAL A 1 79 ? 1.541 -1.540 11.721 1.00 82.44 79 VAL A O 1
ATOM 643 N N . SER A 1 80 ? 3.678 -1.512 11.021 1.00 81.44 80 SER A N 1
ATOM 644 C CA . SER A 1 80 ? 4.233 -2.054 12.264 1.00 81.44 80 SER A CA 1
ATOM 645 C C . SER A 1 80 ? 3.943 -1.136 13.452 1.00 81.44 80 SER A C 1
ATOM 647 O O . SER A 1 80 ? 3.556 -1.621 14.511 1.00 81.44 80 SER A O 1
ATOM 649 N N . ILE A 1 81 ? 4.048 0.184 13.270 1.00 84.81 81 ILE A N 1
ATOM 650 C CA . ILE A 1 81 ? 3.701 1.173 14.301 1.00 84.81 81 ILE A CA 1
ATOM 651 C C . ILE A 1 81 ? 2.214 1.080 14.665 1.00 84.81 81 ILE A C 1
ATOM 653 O O . ILE A 1 81 ? 1.883 1.024 15.849 1.00 84.81 81 ILE A O 1
ATOM 657 N N . PHE A 1 82 ? 1.319 0.992 13.673 1.00 79.69 82 PHE A N 1
ATOM 658 C CA . PHE A 1 82 ? -0.116 0.811 13.926 1.00 79.69 82 PHE A CA 1
ATOM 659 C C . PHE A 1 82 ? -0.419 -0.498 14.669 1.00 79.69 82 PHE A C 1
ATOM 661 O O . PHE A 1 82 ? -1.273 -0.525 15.555 1.00 79.69 82 PHE A O 1
ATOM 668 N N . LEU A 1 83 ? 0.292 -1.580 14.340 1.00 80.19 83 LEU A N 1
ATOM 669 C CA . LEU A 1 83 ? 0.134 -2.870 15.006 1.00 80.19 83 LEU A CA 1
ATOM 670 C C . LEU A 1 83 ? 0.590 -2.803 16.471 1.00 80.19 83 LEU A C 1
ATOM 672 O O . LEU A 1 83 ? -0.120 -3.278 17.354 1.00 80.19 83 LEU A O 1
ATOM 676 N N . ILE A 1 84 ? 1.747 -2.184 16.731 1.00 83.31 84 ILE A N 1
ATOM 677 C CA . ILE A 1 84 ? 2.302 -2.016 18.081 1.00 83.31 84 ILE A CA 1
ATOM 678 C C . ILE A 1 84 ? 1.374 -1.158 18.941 1.00 83.31 84 ILE A C 1
ATOM 680 O O . ILE A 1 84 ? 1.063 -1.548 20.063 1.00 83.31 84 ILE A O 1
ATOM 684 N N . ALA A 1 85 ? 0.874 -0.041 18.414 1.00 81.06 85 ALA A N 1
ATOM 685 C CA . ALA A 1 85 ? -0.056 0.815 19.143 1.00 81.06 85 ALA A CA 1
ATOM 686 C C . ALA A 1 85 ? -1.340 0.074 19.542 1.00 81.06 85 ALA A C 1
ATOM 688 O O . ALA A 1 85 ? -1.812 0.211 20.667 1.00 81.06 85 ALA A O 1
ATOM 689 N N . LYS A 1 86 ? -1.845 -0.804 18.667 1.00 73.88 86 LYS A N 1
ATOM 690 C CA . LYS A 1 86 ? -3.000 -1.655 18.977 1.00 73.88 86 LYS A CA 1
ATOM 691 C C . LYS A 1 86 ? -2.703 -2.704 20.050 1.00 73.88 86 LYS A C 1
ATOM 693 O O . LYS A 1 86 ? -3.586 -3.042 20.828 1.00 73.88 86 LYS A O 1
ATOM 698 N N . VAL A 1 87 ? -1.475 -3.225 20.106 1.00 79.69 87 VAL A N 1
ATOM 699 C CA . VAL A 1 87 ? -1.031 -4.127 21.188 1.00 79.69 87 VAL A CA 1
ATOM 700 C C . VAL A 1 87 ? -0.918 -3.380 22.519 1.00 79.69 87 VAL A C 1
ATOM 702 O O . VAL A 1 87 ? -1.168 -3.970 23.566 1.00 79.69 87 VAL A O 1
ATOM 705 N N . MET A 1 88 ? -0.579 -2.091 22.480 1.00 82.56 88 MET A N 1
ATOM 706 C CA . MET A 1 88 ? -0.517 -1.218 23.655 1.00 82.56 88 MET A CA 1
ATOM 707 C C . MET A 1 88 ? -1.888 -0.680 24.100 1.00 82.56 88 MET A C 1
ATOM 709 O O . MET A 1 88 ? -1.940 0.045 25.089 1.00 82.56 88 MET A O 1
ATOM 713 N N . ASP A 1 89 ? -2.971 -1.053 23.406 1.00 74.25 89 ASP A N 1
ATOM 714 C CA . ASP A 1 89 ? -4.338 -0.548 23.625 1.00 74.25 89 ASP A CA 1
ATOM 715 C C . ASP A 1 89 ? -4.420 0.993 23.552 1.00 74.25 89 ASP A C 1
ATOM 717 O O . ASP A 1 89 ? -5.233 1.634 24.218 1.00 74.25 89 ASP A O 1
ATOM 721 N N . ASP A 1 90 ? -3.529 1.598 22.756 1.00 76.88 90 ASP A N 1
ATOM 722 C CA . ASP A 1 90 ? -3.478 3.043 22.565 1.00 76.88 90 ASP A CA 1
ATOM 723 C C . ASP A 1 90 ? -4.496 3.471 21.500 1.00 76.88 90 ASP A C 1
ATOM 725 O O . ASP A 1 90 ? -4.606 2.859 20.430 1.00 76.88 90 ASP A O 1
ATOM 729 N N . ILE A 1 91 ? -5.246 4.532 21.795 1.00 68.62 91 ILE A N 1
ATOM 730 C CA . ILE A 1 91 ? -6.351 4.993 20.953 1.00 68.62 91 ILE A CA 1
ATOM 731 C C . ILE A 1 91 ? -5.768 5.862 19.846 1.00 68.62 91 ILE A C 1
ATOM 733 O O . ILE A 1 91 ? -5.485 7.051 20.027 1.00 68.62 91 ILE A O 1
ATOM 737 N N . ILE A 1 92 ? -5.604 5.277 18.662 1.00 71.75 92 ILE A N 1
ATOM 738 C CA . ILE A 1 92 ? -5.150 6.032 17.501 1.00 71.75 92 ILE A CA 1
ATOM 739 C C . ILE A 1 92 ? -6.322 6.803 16.898 1.00 71.75 92 ILE A C 1
ATOM 741 O O . ILE A 1 92 ? -7.336 6.247 16.479 1.00 71.75 92 ILE A 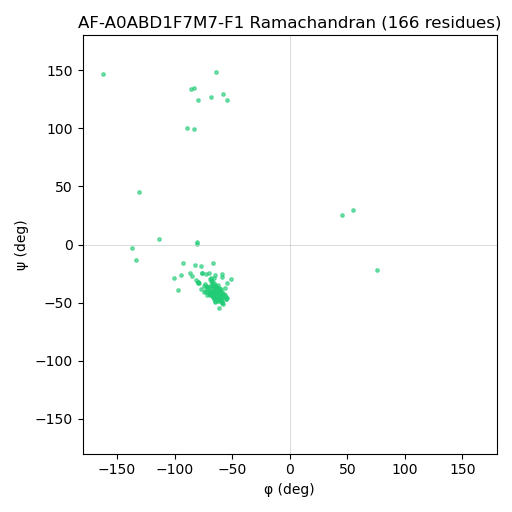O 1
ATOM 745 N N . GLN A 1 93 ? -6.139 8.117 16.774 1.00 74.44 93 GLN A N 1
ATOM 746 C CA . GLN A 1 93 ? -7.100 8.984 16.102 1.00 74.44 93 GLN A CA 1
ATOM 747 C C . GLN A 1 93 ? -7.328 8.539 14.651 1.00 74.44 93 GLN A C 1
ATOM 749 O O . GLN A 1 93 ? -6.385 8.442 13.858 1.00 74.44 93 GLN A O 1
ATOM 754 N N . TYR A 1 94 ? -8.601 8.384 14.267 1.00 68.50 94 TYR A N 1
ATOM 755 C CA . TYR A 1 94 ? -9.023 7.976 12.918 1.00 68.50 94 TYR A CA 1
ATOM 756 C C . TYR A 1 94 ? -8.396 8.817 11.792 1.00 68.50 94 TYR A C 1
ATOM 758 O O . TYR A 1 94 ? -8.175 8.323 10.686 1.00 68.50 94 TYR A O 1
ATOM 766 N N . ARG A 1 95 ? -8.087 10.093 12.068 1.00 73.06 95 ARG A N 1
ATOM 767 C CA . ARG A 1 95 ? -7.473 11.026 11.112 1.00 73.06 95 ARG A CA 1
ATOM 768 C C . ARG A 1 95 ? -6.092 10.560 10.668 1.00 73.06 95 ARG A C 1
ATOM 770 O O . ARG A 1 95 ? -5.785 10.645 9.483 1.00 73.06 95 ARG A O 1
ATOM 777 N N . THR A 1 96 ? -5.286 10.043 11.591 1.00 80.06 96 THR A N 1
ATOM 778 C CA . THR A 1 96 ? -3.924 9.587 11.294 1.00 80.06 96 THR A CA 1
ATOM 779 C C . THR A 1 96 ? -3.955 8.329 10.436 1.00 80.06 96 THR A C 1
ATOM 781 O O . THR A 1 96 ? -3.211 8.245 9.464 1.00 80.06 96 THR A O 1
ATOM 784 N N . CYS A 1 97 ? -4.868 7.400 10.732 1.00 75.44 97 CYS A N 1
ATOM 785 C CA . CYS A 1 97 ? -5.067 6.196 9.923 1.00 75.44 97 CYS A CA 1
ATOM 786 C C . CYS A 1 97 ? -5.615 6.516 8.532 1.00 75.44 97 CYS A C 1
ATOM 788 O O . CYS A 1 97 ? -5.164 5.951 7.544 1.00 75.44 97 CYS A O 1
ATOM 790 N N . PHE A 1 98 ? -6.551 7.461 8.428 1.00 78.56 98 PHE A N 1
ATOM 791 C CA . PHE A 1 98 ? -7.063 7.887 7.130 1.00 78.56 98 PHE A CA 1
ATOM 792 C C . PHE A 1 98 ? -5.967 8.527 6.264 1.00 78.56 98 PHE A C 1
ATOM 794 O O . PHE A 1 98 ? -5.804 8.160 5.102 1.00 78.56 98 PHE A O 1
ATOM 801 N N . ILE A 1 99 ? -5.199 9.466 6.829 1.00 84.44 99 ILE A N 1
ATOM 802 C CA . ILE A 1 99 ? -4.127 10.159 6.102 1.00 84.44 99 ILE A CA 1
ATOM 803 C C . ILE A 1 99 ? -3.021 9.174 5.710 1.00 84.44 99 ILE A C 1
ATOM 805 O O . ILE A 1 99 ? -2.540 9.232 4.580 1.00 84.44 99 ILE A O 1
ATOM 809 N N . SER A 1 100 ? -2.640 8.249 6.597 1.00 83.12 100 SER A N 1
ATOM 810 C CA . SER A 1 100 ? -1.604 7.259 6.293 1.00 83.12 100 SER A CA 1
ATOM 811 C C . SER A 1 100 ? -2.030 6.310 5.170 1.00 83.12 100 SER A C 1
ATOM 813 O O . SER A 1 100 ? -1.250 6.104 4.240 1.00 83.12 100 SER A O 1
ATOM 815 N N . SER A 1 101 ? -3.268 5.806 5.183 1.00 82.50 101 SER A N 1
ATOM 816 C CA . SER A 1 101 ? -3.794 4.951 4.109 1.00 82.50 101 SER A CA 1
ATOM 817 C C . SER A 1 101 ? -3.963 5.706 2.789 1.00 82.50 101 SER A C 1
ATOM 819 O O . SER A 1 101 ? -3.685 5.152 1.726 1.00 82.50 101 SER A O 1
ATOM 821 N N . LEU A 1 102 ? -4.339 6.989 2.827 1.00 85.38 102 LEU A N 1
ATOM 822 C CA . LEU A 1 102 ? -4.423 7.823 1.626 1.00 85.38 102 LEU A CA 1
ATOM 823 C C . LEU A 1 102 ? -3.040 8.056 0.998 1.00 85.38 102 LEU A C 1
ATOM 825 O O . LEU A 1 102 ? -2.870 7.876 -0.208 1.00 85.38 102 LEU A O 1
ATOM 829 N N . ILE A 1 103 ? -2.043 8.416 1.813 1.00 87.56 103 ILE A N 1
ATOM 830 C CA . ILE A 1 103 ? -0.658 8.599 1.354 1.00 87.56 103 ILE A CA 1
ATOM 831 C C . ILE A 1 103 ? -0.114 7.282 0.797 1.00 87.56 103 ILE A C 1
ATOM 833 O O . ILE A 1 103 ? 0.480 7.283 -0.280 1.00 87.56 103 ILE A O 1
ATOM 837 N N . ALA A 1 104 ? -0.361 6.160 1.481 1.00 83.38 104 ALA A N 1
ATOM 838 C CA . ALA A 1 104 ? 0.023 4.839 0.998 1.00 83.38 104 ALA A CA 1
ATOM 839 C C . ALA A 1 104 ? -0.617 4.539 -0.366 1.00 83.38 104 ALA A C 1
ATOM 841 O O . ALA A 1 104 ? 0.103 4.212 -1.305 1.00 83.38 104 ALA A O 1
ATOM 842 N N . SER A 1 105 ? -1.932 4.736 -0.528 1.00 85.81 105 SER A N 1
ATOM 843 C CA . SER A 1 105 ? -2.620 4.509 -1.809 1.00 85.81 105 SER A CA 1
ATOM 844 C C . SER A 1 105 ? -1.980 5.298 -2.956 1.00 85.81 105 SER A C 1
ATOM 846 O O . SER A 1 105 ? -1.690 4.721 -4.009 1.00 85.81 105 SER A O 1
ATOM 848 N N . CYS A 1 106 ? -1.687 6.585 -2.733 1.00 87.25 106 CYS A N 1
ATOM 849 C CA . CYS A 1 106 ? -1.022 7.448 -3.709 1.00 87.25 106 CYS A CA 1
ATOM 850 C C . CYS A 1 106 ? 0.394 6.960 -4.039 1.00 87.25 106 CYS A C 1
ATOM 852 O O . CYS A 1 106 ? 0.765 6.888 -5.210 1.00 87.25 106 CYS A O 1
ATOM 854 N N . LEU A 1 107 ? 1.182 6.602 -3.024 1.00 85.88 107 LEU A N 1
ATOM 855 C CA . LEU A 1 107 ? 2.545 6.114 -3.214 1.00 85.88 107 LEU A CA 1
ATOM 856 C C . LEU A 1 107 ? 2.569 4.793 -3.990 1.00 85.88 107 LEU A C 1
ATOM 858 O O . LEU A 1 107 ? 3.329 4.672 -4.946 1.00 85.88 107 LEU A O 1
ATOM 862 N N . PHE A 1 108 ? 1.704 3.834 -3.649 1.00 85.00 108 PHE A N 1
ATOM 863 C CA . PHE A 1 108 ? 1.587 2.559 -4.365 1.00 85.00 108 PHE A CA 1
ATOM 864 C C . PHE A 1 108 ? 1.072 2.726 -5.797 1.00 85.00 108 PHE A C 1
ATOM 866 O O . PHE A 1 108 ? 1.500 1.994 -6.692 1.00 85.00 108 PHE A O 1
ATOM 873 N N . PHE A 1 109 ? 0.204 3.710 -6.037 1.00 87.19 109 PHE A N 1
ATOM 874 C CA . PHE A 1 109 ? -0.243 4.062 -7.382 1.00 87.19 109 PHE A CA 1
ATOM 875 C C . PHE A 1 109 ? 0.907 4.606 -8.237 1.00 87.19 109 PHE A C 1
ATOM 877 O O . PHE A 1 109 ? 1.149 4.116 -9.340 1.00 87.19 109 PHE A O 1
ATOM 884 N N . VAL A 1 110 ? 1.669 5.571 -7.707 1.00 86.56 110 VAL A N 1
ATOM 885 C CA . VAL A 1 110 ? 2.861 6.121 -8.374 1.00 86.56 110 VAL A CA 1
ATOM 886 C C . VAL A 1 110 ? 3.904 5.027 -8.605 1.00 86.56 110 VAL A C 1
ATOM 888 O O . VAL A 1 110 ? 4.478 4.945 -9.688 1.00 86.56 110 VAL A O 1
ATOM 891 N N . CYS A 1 111 ? 4.102 4.147 -7.623 1.00 82.62 111 CYS A N 1
ATOM 892 C CA . CYS A 1 111 ? 4.990 2.994 -7.719 1.00 82.62 111 CYS A CA 1
ATOM 893 C C . CYS A 1 111 ? 4.559 2.058 -8.862 1.00 82.62 111 CYS A C 1
ATOM 895 O O . CYS A 1 111 ? 5.378 1.702 -9.705 1.00 82.62 111 CYS A O 1
ATOM 897 N N . GLY A 1 112 ? 3.261 1.751 -8.966 1.00 82.50 112 GLY A N 1
ATOM 898 C CA . GLY A 1 112 ? 2.698 0.948 -10.056 1.00 82.50 112 GLY A CA 1
ATOM 899 C C . GLY A 1 112 ? 2.900 1.582 -11.436 1.00 82.50 112 GLY A C 1
ATOM 900 O O . GLY A 1 112 ? 3.271 0.888 -12.381 1.00 82.50 112 GLY A O 1
ATOM 901 N N . ILE A 1 113 ? 2.736 2.904 -11.556 1.00 84.69 113 ILE A N 1
ATOM 902 C CA . ILE A 1 113 ? 3.018 3.636 -12.803 1.00 84.69 113 ILE A CA 1
ATOM 903 C C . ILE A 1 113 ? 4.506 3.564 -13.155 1.00 84.69 113 ILE A C 1
ATOM 905 O O . ILE A 1 113 ? 4.843 3.309 -14.309 1.00 84.69 113 ILE A O 1
ATOM 909 N N . LEU A 1 114 ? 5.397 3.773 -12.184 1.00 81.50 114 LEU A N 1
ATOM 910 C CA . LEU A 1 114 ? 6.844 3.693 -12.396 1.00 81.50 114 LEU A CA 1
ATOM 911 C C . LEU A 1 114 ? 7.263 2.295 -12.866 1.00 81.50 114 LEU A C 1
ATOM 913 O O . LEU A 1 114 ? 7.987 2.188 -13.850 1.00 81.50 114 LEU A O 1
ATOM 917 N N . LEU A 1 115 ? 6.745 1.242 -12.230 1.00 77.31 115 LEU A N 1
ATOM 918 C CA . LEU A 1 115 ? 6.951 -0.155 -12.629 1.00 77.31 115 LEU A CA 1
ATOM 919 C C . LEU A 1 115 ? 6.426 -0.442 -14.050 1.00 77.31 115 LEU A C 1
ATOM 921 O O . LEU A 1 115 ? 7.092 -1.124 -14.831 1.00 77.31 115 LEU A O 1
ATOM 925 N N . ALA A 1 116 ? 5.271 0.119 -14.422 1.00 79.19 116 ALA A N 1
ATOM 926 C CA . ALA A 1 116 ? 4.704 -0.028 -15.764 1.00 79.19 116 ALA A CA 1
ATOM 927 C C . ALA A 1 116 ? 5.513 0.719 -16.842 1.00 79.19 116 ALA A C 1
ATOM 929 O O . ALA A 1 116 ? 5.690 0.217 -17.955 1.00 79.19 116 ALA A O 1
ATOM 930 N N . LEU A 1 117 ? 6.016 1.916 -16.526 1.00 77.50 117 LEU A N 1
ATOM 931 C CA . LEU A 1 117 ? 6.900 2.671 -17.416 1.00 77.50 117 LEU A CA 1
ATOM 932 C C . LEU A 1 117 ? 8.233 1.950 -17.612 1.00 77.50 117 LEU A C 1
ATOM 934 O O . LEU A 1 117 ? 8.730 1.893 -18.738 1.00 77.50 117 LEU A O 1
ATOM 938 N N . ASP A 1 118 ? 8.767 1.367 -16.541 1.00 73.00 118 ASP A N 1
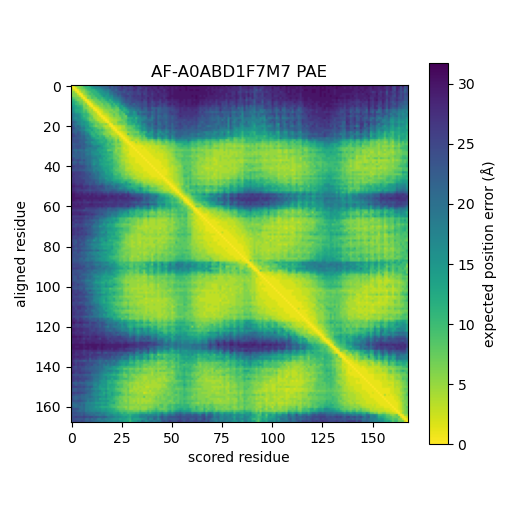ATOM 939 C CA . ASP A 1 118 ? 9.993 0.578 -16.578 1.00 73.00 118 ASP A CA 1
ATOM 940 C C . ASP A 1 118 ? 9.824 -0.663 -17.463 1.00 73.00 118 ASP A C 1
ATOM 942 O O . ASP A 1 118 ? 10.621 -0.890 -18.369 1.00 73.00 118 ASP A O 1
ATOM 946 N N . HIS A 1 119 ? 8.697 -1.375 -17.329 1.00 67.94 119 HIS A N 1
ATOM 947 C CA . HIS A 1 119 ? 8.347 -2.492 -18.212 1.00 67.94 119 HIS A CA 1
ATOM 948 C C . HIS A 1 119 ? 8.337 -2.080 -19.692 1.00 67.94 119 HIS A C 1
ATOM 950 O O . HIS A 1 119 ? 8.925 -2.751 -20.541 1.00 67.94 119 HIS A O 1
ATOM 956 N N . LYS A 1 120 ? 7.700 -0.946 -20.016 1.00 67.94 120 LYS A N 1
ATOM 957 C CA . LYS A 1 120 ? 7.605 -0.456 -21.398 1.00 67.94 120 LYS A CA 1
ATOM 958 C C . LYS A 1 120 ? 8.972 -0.065 -21.965 1.00 67.94 120 LYS A C 1
ATOM 960 O O . LYS A 1 120 ? 9.225 -0.253 -23.151 1.00 67.94 120 LYS A O 1
ATOM 965 N N . ARG A 1 121 ? 9.849 0.488 -21.126 1.00 65.50 121 ARG A N 1
ATOM 966 C CA . ARG A 1 121 ? 11.200 0.900 -21.515 1.00 65.50 121 ARG A CA 1
ATOM 967 C C . ARG A 1 121 ? 12.133 -0.295 -21.688 1.00 65.50 121 ARG A C 1
ATOM 969 O O . ARG A 1 121 ? 12.902 -0.312 -22.645 1.00 65.50 121 ARG A O 1
ATOM 976 N N . GLN A 1 122 ? 12.038 -1.281 -20.801 1.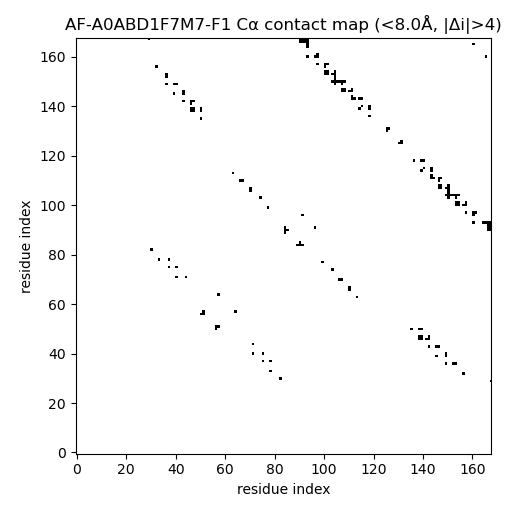00 62.59 122 GLN A N 1
ATOM 977 C CA . GLN A 1 122 ? 12.822 -2.508 -20.868 1.00 62.59 122 GLN A CA 1
ATOM 978 C C . GLN A 1 122 ? 12.467 -3.326 -22.113 1.00 62.59 122 GLN A C 1
ATOM 980 O O . GLN A 1 122 ? 13.371 -3.776 -22.806 1.00 62.59 122 GLN A O 1
ATOM 985 N N . TYR A 1 123 ? 11.180 -3.407 -22.468 1.00 60.66 123 TYR A N 1
ATOM 986 C CA . TYR A 1 123 ? 10.732 -4.037 -23.714 1.00 60.66 123 TYR A CA 1
ATOM 987 C C . TYR A 1 123 ? 11.407 -3.423 -24.955 1.00 60.66 123 TYR A C 1
ATOM 989 O O . TYR A 1 123 ? 11.925 -4.137 -25.804 1.00 60.66 123 TYR A O 1
ATOM 997 N N . ILE A 1 124 ? 11.490 -2.087 -25.019 1.00 60.19 124 ILE A N 1
ATOM 998 C CA . ILE A 1 124 ? 12.118 -1.366 -26.142 1.00 60.19 124 ILE A CA 1
ATOM 999 C C . ILE A 1 124 ? 13.643 -1.574 -26.184 1.00 60.19 124 ILE A C 1
ATOM 1001 O O . ILE A 1 124 ? 14.228 -1.623 -27.264 1.00 60.19 124 ILE A O 1
ATOM 1005 N N . PHE A 1 125 ? 14.302 -1.665 -25.026 1.00 58.88 125 PHE A N 1
ATOM 1006 C CA . PHE A 1 125 ? 15.755 -1.854 -24.948 1.00 58.88 125 PHE A CA 1
ATOM 1007 C C . PHE A 1 125 ? 16.182 -3.299 -25.243 1.00 58.88 125 PHE A C 1
ATOM 1009 O O . PHE A 1 125 ? 17.206 -3.504 -25.897 1.00 58.88 125 PHE A O 1
ATOM 1016 N N . GLU A 1 126 ? 15.414 -4.290 -24.780 1.00 58.09 126 GLU A N 1
ATOM 1017 C CA . GLU A 1 126 ? 15.700 -5.711 -25.015 1.00 58.09 126 GLU A CA 1
ATOM 1018 C C . GLU A 1 126 ? 15.476 -6.099 -26.482 1.00 58.09 126 GLU A C 1
ATOM 1020 O O . GLU A 1 126 ? 16.354 -6.741 -27.059 1.00 58.09 126 GLU A O 1
ATOM 1025 N N . ASP A 1 127 ? 14.415 -5.603 -27.134 1.00 56.62 127 ASP A N 1
ATOM 1026 C CA . ASP A 1 127 ? 14.185 -5.821 -28.576 1.00 56.62 127 ASP A CA 1
ATOM 1027 C C . ASP A 1 127 ? 15.334 -5.292 -29.458 1.00 56.62 127 ASP A C 1
ATOM 1029 O O . ASP A 1 12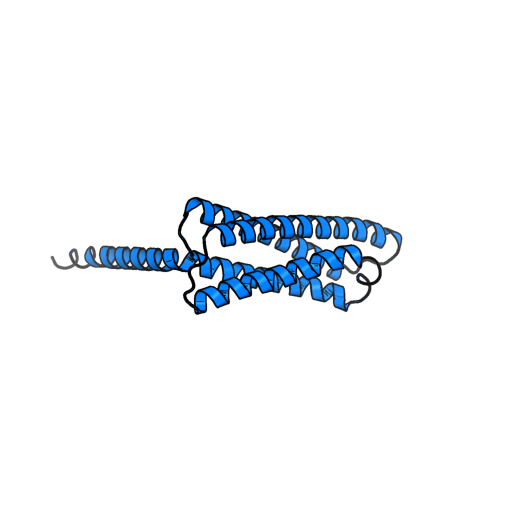7 ? 15.541 -5.780 -30.570 1.00 56.62 127 ASP A O 1
ATOM 1033 N N . PHE A 1 128 ? 16.100 -4.303 -28.979 1.00 53.59 128 PHE A N 1
ATOM 1034 C CA . PHE A 1 128 ? 17.176 -3.687 -29.758 1.00 53.59 128 PHE A CA 1
ATOM 1035 C C . PHE A 1 128 ? 18.568 -4.296 -29.507 1.00 53.59 128 PHE A C 1
ATOM 1037 O O . PHE A 1 128 ? 19.422 -4.202 -30.388 1.00 53.59 128 PHE A O 1
ATOM 1044 N N . LEU A 1 129 ? 18.842 -4.891 -28.333 1.00 50.53 129 LEU A N 1
ATOM 1045 C CA . LEU A 1 129 ? 20.220 -5.241 -27.938 1.00 50.53 129 LEU A CA 1
ATOM 1046 C C . LEU A 1 129 ? 20.455 -6.646 -27.354 1.00 50.53 129 LEU A C 1
ATOM 1048 O O . LEU A 1 129 ? 21.626 -7.024 -27.272 1.00 50.53 129 LEU A O 1
ATOM 1052 N N . TYR A 1 130 ? 19.450 -7.442 -26.950 1.00 47.75 130 TYR A N 1
ATOM 1053 C CA . TYR A 1 130 ? 19.744 -8.737 -26.303 1.00 47.75 130 TYR A CA 1
ATOM 1054 C C . TYR A 1 130 ? 18.565 -9.728 -26.275 1.00 47.75 130 TYR A C 1
ATOM 1056 O O . TYR A 1 130 ? 17.419 -9.330 -26.127 1.00 47.75 130 TYR A O 1
ATOM 1064 N N . GLN A 1 131 ? 18.840 -11.039 -26.369 1.00 50.75 131 GLN A N 1
ATOM 1065 C CA . GLN A 1 131 ? 17.814 -12.097 -26.329 1.00 50.75 131 GLN A CA 1
ATOM 1066 C C . GLN A 1 131 ? 16.932 -11.999 -25.063 1.00 50.75 131 GLN A C 1
ATOM 1068 O O . GLN A 1 131 ? 17.472 -12.077 -23.952 1.00 50.75 131 GLN A O 1
ATOM 1073 N N . PRO A 1 132 ? 15.595 -11.906 -25.205 1.00 54.44 132 PRO A N 1
ATOM 1074 C CA . PRO A 1 132 ? 14.691 -11.716 -24.078 1.00 54.44 132 PRO A CA 1
ATOM 1075 C C . PRO A 1 132 ? 14.672 -12.967 -23.196 1.00 54.44 132 PRO A C 1
ATOM 1077 O O . PRO A 1 132 ? 14.435 -14.082 -23.670 1.00 54.44 132 PRO A O 1
ATOM 1080 N N . LYS A 1 133 ? 14.908 -12.800 -21.890 1.00 58.66 133 LYS A N 1
ATOM 1081 C CA . LYS A 1 133 ? 14.663 -13.855 -20.895 1.00 58.66 133 LYS A CA 1
ATOM 1082 C C . LYS A 1 133 ? 13.213 -13.708 -20.412 1.00 58.66 133 LYS A C 1
ATOM 1084 O O . LYS A 1 133 ? 12.966 -12.875 -19.539 1.00 58.66 133 LYS A O 1
ATOM 1089 N N . PRO A 1 134 ? 12.255 -14.519 -20.905 1.00 59.75 134 PRO A N 1
ATOM 1090 C CA . PRO A 1 134 ? 10.818 -14.311 -20.667 1.00 59.75 134 PRO A CA 1
ATOM 1091 C C . PRO A 1 134 ? 10.440 -14.323 -19.178 1.00 59.75 134 PRO A C 1
ATOM 1093 O O . PRO A 1 134 ? 9.522 -13.631 -18.754 1.00 59.75 134 PRO A O 1
ATOM 1096 N N . GLN A 1 135 ? 11.213 -15.041 -18.361 1.00 59.25 135 GLN A N 1
ATOM 1097 C CA . GLN A 1 135 ? 10.965 -15.178 -16.930 1.00 59.25 135 GLN A CA 1
ATOM 1098 C C . GLN A 1 135 ? 11.080 -13.851 -16.165 1.00 59.25 135 GLN A C 1
ATOM 1100 O O . GLN A 1 135 ? 10.325 -13.640 -15.227 1.00 59.25 135 GLN A O 1
ATOM 1105 N N . LEU A 1 136 ? 11.995 -12.942 -16.535 1.00 61.16 136 LEU A N 1
ATOM 1106 C CA . LEU A 1 136 ? 12.119 -11.659 -15.823 1.00 61.16 136 LEU A CA 1
ATOM 1107 C C . LEU A 1 136 ? 10.933 -10.729 -16.104 1.00 61.16 136 LEU A C 1
ATOM 1109 O O . LEU A 1 136 ? 10.481 -10.028 -15.197 1.00 61.16 136 LEU A O 1
ATOM 1113 N N . LEU A 1 137 ? 10.426 -10.744 -17.339 1.00 62.44 137 LEU A N 1
ATOM 1114 C CA . LEU A 1 137 ? 9.295 -9.914 -17.746 1.00 62.44 137 LEU A CA 1
ATOM 1115 C C . LEU A 1 137 ? 8.011 -10.299 -17.001 1.00 62.44 137 LEU A C 1
ATOM 1117 O O . LEU A 1 137 ? 7.263 -9.417 -16.574 1.00 62.44 137 LEU A O 1
ATOM 1121 N N . GLU A 1 138 ? 7.778 -11.600 -16.809 1.00 69.56 138 GLU A N 1
ATOM 1122 C CA . GLU A 1 138 ? 6.605 -12.108 -16.092 1.00 69.56 138 GLU A CA 1
ATOM 1123 C C . GLU A 1 138 ? 6.608 -11.680 -14.617 1.00 69.56 138 GLU A C 1
ATOM 1125 O O . GLU A 1 138 ? 5.595 -11.181 -14.125 1.00 69.56 138 GLU A O 1
ATOM 1130 N N . PHE A 1 139 ? 7.750 -11.761 -13.922 1.00 70.56 139 PHE A N 1
ATOM 1131 C CA . PHE A 1 139 ? 7.848 -11.305 -12.527 1.00 70.56 139 PHE A CA 1
ATOM 1132 C C . PHE A 1 139 ? 7.585 -9.799 -12.376 1.00 70.56 139 PHE A C 1
ATOM 1134 O O . PHE A 1 139 ? 6.918 -9.378 -11.426 1.00 70.56 139 PHE A O 1
ATOM 1141 N N . HIS A 1 140 ? 8.047 -8.979 -13.326 1.00 68.19 140 HIS A N 1
ATOM 1142 C CA . HIS A 1 140 ? 7.813 -7.532 -13.298 1.00 68.19 140 HIS A CA 1
ATOM 1143 C C . HIS A 1 140 ? 6.341 -7.178 -13.550 1.00 68.19 140 HIS A C 1
ATOM 1145 O O . HIS A 1 140 ? 5.776 -6.316 -12.871 1.00 68.19 140 HIS A O 1
ATOM 1151 N N . ALA A 1 141 ? 5.693 -7.874 -14.490 1.00 74.94 141 ALA A N 1
ATOM 1152 C CA . ALA A 1 141 ? 4.271 -7.703 -14.777 1.00 74.94 141 ALA A CA 1
ATOM 1153 C C . ALA A 1 141 ? 3.398 -8.093 -13.573 1.00 74.94 141 ALA A C 1
ATOM 1155 O O . ALA A 1 141 ? 2.484 -7.352 -13.203 1.00 74.94 141 ALA A O 1
ATOM 1156 N N . VAL A 1 142 ? 3.727 -9.207 -12.911 1.00 78.81 142 VAL A N 1
ATOM 1157 C CA . VAL A 1 142 ? 3.041 -9.665 -11.695 1.00 78.81 142 VAL A CA 1
ATOM 1158 C C . VAL A 1 142 ? 3.206 -8.650 -10.560 1.00 78.81 142 VAL A C 1
ATOM 1160 O O . VAL A 1 142 ? 2.215 -8.251 -9.950 1.00 78.81 142 VAL A O 1
ATOM 1163 N N . SER A 1 143 ? 4.423 -8.151 -10.323 1.00 75.38 143 SER A N 1
ATOM 1164 C CA . SER A 1 143 ? 4.678 -7.112 -9.313 1.00 75.38 143 SER A CA 1
ATOM 1165 C C . SER A 1 143 ? 3.893 -5.821 -9.587 1.00 75.38 143 SER A C 1
ATOM 1167 O O . SER A 1 143 ? 3.265 -5.259 -8.686 1.00 75.38 143 SER A O 1
ATOM 1169 N N . THR A 1 144 ? 3.847 -5.392 -10.853 1.00 79.75 144 THR A N 1
ATOM 1170 C CA . THR A 1 144 ? 3.080 -4.213 -11.287 1.00 79.75 144 THR A CA 1
ATOM 1171 C C . THR A 1 144 ? 1.589 -4.388 -10.997 1.00 79.75 144 THR A C 1
ATOM 1173 O O . THR A 1 144 ? 0.968 -3.506 -10.401 1.00 79.75 144 THR A O 1
ATOM 1176 N N . ALA A 1 145 ? 1.019 -5.544 -11.356 1.00 82.88 145 ALA A N 1
ATOM 1177 C CA . ALA A 1 145 ? -0.379 -5.863 -11.078 1.00 82.88 145 ALA A CA 1
ATOM 1178 C C . ALA A 1 145 ? -0.672 -5.840 -9.569 1.00 82.88 145 ALA A C 1
ATOM 1180 O O . ALA A 1 145 ? -1.630 -5.197 -9.138 1.00 82.88 145 ALA A O 1
ATOM 1181 N N . PHE A 1 146 ? 0.184 -6.461 -8.751 1.00 81.56 146 PHE A N 1
ATOM 1182 C CA . PHE A 1 146 ? 0.036 -6.442 -7.294 1.00 81.56 146 PHE A CA 1
ATOM 1183 C C . PHE A 1 146 ? 0.140 -5.029 -6.696 1.00 81.56 146 PHE A C 1
ATOM 1185 O O . PHE A 1 146 ? -0.588 -4.721 -5.755 1.00 81.56 146 PHE A O 1
ATOM 1192 N N . SER A 1 147 ? 0.973 -4.140 -7.250 1.00 81.56 147 SER A N 1
ATOM 1193 C CA . SER A 1 147 ? 1.051 -2.739 -6.804 1.00 81.56 147 SER A CA 1
ATOM 1194 C C . SER A 1 147 ? -0.260 -1.981 -7.047 1.00 81.56 147 SER A C 1
ATOM 1196 O O . SER A 1 147 ? -0.713 -1.230 -6.180 1.00 81.56 147 SER A O 1
ATOM 1198 N N . PHE A 1 148 ? -0.917 -2.213 -8.188 1.00 85.38 148 PHE A N 1
ATOM 1199 C CA . PHE A 1 148 ? -2.245 -1.649 -8.456 1.00 85.38 148 PHE A CA 1
ATOM 1200 C C . PHE A 1 148 ? -3.317 -2.231 -7.533 1.00 85.38 148 PHE A C 1
ATOM 1202 O O . PHE A 1 148 ? -4.127 -1.475 -6.997 1.00 85.38 148 PHE A O 1
ATOM 1209 N N . PHE A 1 149 ? -3.294 -3.545 -7.289 1.00 86.88 149 PHE A N 1
ATOM 1210 C CA . PHE A 1 149 ? -4.189 -4.164 -6.309 1.00 86.88 149 PHE A CA 1
ATOM 1211 C C . PHE A 1 149 ? -4.009 -3.559 -4.917 1.00 86.88 149 PHE A C 1
ATOM 1213 O O . PHE A 1 149 ? -5.003 -3.210 -4.287 1.00 86.88 149 PHE A O 1
ATOM 1220 N N . ASN A 1 150 ? -2.767 -3.353 -4.475 1.00 83.81 150 ASN A N 1
ATOM 1221 C CA . ASN A 1 150 ? -2.467 -2.681 -3.212 1.00 83.81 150 ASN A CA 1
ATOM 1222 C C . ASN A 1 150 ? -3.029 -1.261 -3.172 1.00 83.81 150 ASN A C 1
ATOM 1224 O O . ASN A 1 150 ? -3.697 -0.899 -2.210 1.00 83.81 150 ASN A O 1
ATOM 1228 N N . SER A 1 151 ? -2.838 -0.473 -4.232 1.00 86.12 151 SER A N 1
ATOM 1229 C CA . SER A 1 151 ? -3.399 0.881 -4.313 1.00 86.12 151 SER A CA 1
ATOM 1230 C C . SER A 1 151 ? -4.927 0.893 -4.153 1.00 86.12 151 SER A C 1
ATOM 1232 O O . SER A 1 151 ? -5.453 1.708 -3.387 1.00 86.12 151 SER A O 1
ATOM 1234 N N . ILE A 1 152 ? -5.632 -0.049 -4.795 1.00 87.62 152 ILE A N 1
ATOM 1235 C CA . ILE A 1 152 ? -7.087 -0.221 -4.648 1.00 87.62 152 ILE A CA 1
ATOM 1236 C C . ILE A 1 152 ? -7.443 -0.621 -3.216 1.00 87.62 152 ILE A C 1
ATOM 1238 O O . ILE A 1 152 ? -8.394 -0.082 -2.655 1.00 87.62 152 ILE A O 1
ATOM 1242 N N . LEU A 1 153 ? -6.684 -1.538 -2.617 1.00 86.00 153 LEU A N 1
ATOM 1243 C CA . LEU A 1 153 ? -6.918 -2.020 -1.259 1.00 86.00 153 LEU A CA 1
ATOM 1244 C C . LEU A 1 153 ? -6.813 -0.880 -0.241 1.00 86.00 153 LEU A C 1
ATOM 1246 O O . LEU A 1 153 ? -7.733 -0.696 0.552 1.00 86.00 153 LEU A O 1
ATOM 1250 N N . PHE A 1 154 ? -5.785 -0.037 -0.369 1.00 83.75 154 PHE A N 1
ATOM 1251 C CA . PHE A 1 154 ? -5.640 1.183 0.427 1.00 83.75 154 PHE A CA 1
ATOM 1252 C C . PHE A 1 154 ? -6.760 2.190 0.186 1.00 83.75 154 PHE A C 1
ATOM 1254 O O . PHE A 1 154 ? -7.239 2.823 1.125 1.00 83.75 154 PHE A O 1
ATOM 1261 N N . GLY A 1 155 ? -7.195 2.344 -1.066 1.00 83.38 155 GLY A N 1
ATOM 1262 C CA . GLY A 1 155 ? -8.319 3.214 -1.406 1.00 83.38 155 GLY A CA 1
ATOM 1263 C C . GLY A 1 155 ? -9.623 2.742 -0.759 1.00 83.38 155 GLY A C 1
ATOM 1264 O O . GLY A 1 155 ? -10.370 3.548 -0.204 1.00 83.38 155 GLY A O 1
ATOM 1265 N N . LEU A 1 156 ? -9.874 1.430 -0.774 1.00 84.50 156 LEU A N 1
ATOM 1266 C CA . LEU A 1 156 ? -11.016 0.820 -0.098 1.00 84.50 156 LEU A CA 1
ATOM 1267 C C . LEU A 1 156 ? -10.905 0.976 1.417 1.00 84.50 156 LEU A C 1
ATOM 1269 O O . LEU A 1 156 ? -11.888 1.364 2.042 1.00 84.50 156 LEU A O 1
ATOM 1273 N N . GLU A 1 157 ? -9.735 0.731 2.008 1.00 81.75 157 GLU A N 1
ATOM 1274 C CA . GLU A 1 157 ? -9.509 0.923 3.443 1.00 81.75 157 GLU A CA 1
ATOM 1275 C C . GLU A 1 157 ? -9.783 2.378 3.850 1.00 81.75 157 GLU A C 1
ATOM 1277 O O . GLU A 1 157 ? -10.583 2.625 4.753 1.00 81.75 157 GLU A O 1
ATOM 1282 N N . ALA A 1 158 ? -9.219 3.351 3.128 1.00 81.31 158 ALA A N 1
ATOM 1283 C CA . ALA A 1 158 ? -9.449 4.773 3.366 1.00 81.31 158 ALA A CA 1
ATOM 1284 C C . ALA A 1 158 ? -10.936 5.148 3.230 1.00 81.31 158 ALA A C 1
ATOM 1286 O O . ALA A 1 158 ? -11.472 5.884 4.063 1.00 81.31 158 ALA A O 1
ATOM 1287 N N . TYR A 1 159 ? -11.628 4.608 2.222 1.00 84.06 159 TYR A N 1
ATOM 1288 C CA . TYR A 1 159 ? -13.068 4.801 2.045 1.00 84.06 159 TYR A CA 1
ATOM 1289 C C . TYR A 1 159 ? -13.879 4.202 3.202 1.00 84.06 159 TYR A C 1
ATOM 1291 O O . TYR A 1 159 ? -14.801 4.846 3.708 1.00 84.06 159 TYR A O 1
ATOM 1299 N N . TYR A 1 160 ? -13.538 2.995 3.662 1.00 80.38 160 TYR A N 1
ATOM 1300 C CA . TYR A 1 160 ? -14.206 2.369 4.800 1.00 80.38 160 TYR A CA 1
ATOM 1301 C C . TYR A 1 160 ? -13.949 3.129 6.105 1.00 80.38 160 TYR A C 1
ATOM 1303 O O . TYR A 1 160 ? -14.901 3.340 6.854 1.00 80.38 160 TYR A O 1
ATOM 1311 N N . ILE A 1 161 ? -12.723 3.607 6.350 1.00 79.00 161 ILE A N 1
ATOM 1312 C CA . ILE A 1 161 ? -12.388 4.456 7.507 1.00 79.00 161 ILE A CA 1
ATOM 1313 C C . ILE A 1 161 ? -13.221 5.744 7.474 1.00 79.00 161 ILE A C 1
ATOM 1315 O O . ILE A 1 161 ? -13.847 6.101 8.472 1.00 79.00 161 ILE A O 1
ATOM 1319 N N . TRP A 1 162 ? -13.302 6.408 6.314 1.00 77.75 162 TRP A N 1
ATOM 1320 C CA . TRP A 1 162 ? -14.139 7.599 6.144 1.00 77.75 162 TRP A CA 1
ATOM 1321 C C . TRP A 1 162 ? -15.611 7.302 6.435 1.00 77.75 162 TRP A C 1
ATOM 1323 O O . TRP A 1 162 ? -16.296 8.101 7.075 1.00 77.75 162 TRP A O 1
ATOM 1333 N N . LYS A 1 163 ? -16.118 6.170 5.937 1.00 78.12 163 LYS A N 1
ATOM 1334 C CA . LYS A 1 163 ? -17.529 5.797 6.058 1.00 78.12 163 LYS A CA 1
ATOM 1335 C C . LYS A 1 163 ? -17.913 5.398 7.481 1.00 78.12 163 LYS A C 1
ATOM 1337 O O . LYS A 1 163 ? -19.019 5.730 7.899 1.00 78.12 163 LYS A O 1
ATOM 1342 N N . LEU A 1 164 ? -17.044 4.688 8.202 1.00 69.69 164 LEU A N 1
ATOM 1343 C CA . LEU A 1 164 ? -17.323 4.260 9.573 1.00 69.69 164 LEU A CA 1
ATOM 1344 C C . LEU A 1 164 ? -17.124 5.392 10.587 1.00 69.69 164 LEU A C 1
ATOM 1346 O O . LEU A 1 164 ? -17.882 5.432 11.547 1.00 69.69 164 LEU A O 1
ATOM 1350 N N . LYS A 1 165 ? -16.168 6.316 10.377 1.00 62.91 165 LYS A N 1
ATOM 1351 C CA . LYS A 1 165 ? -15.787 7.360 11.359 1.00 62.91 165 LYS A CA 1
ATOM 1352 C C . LYS A 1 165 ? -15.617 6.827 12.796 1.00 62.91 165 LYS A C 1
ATOM 1354 O O . LYS A 1 165 ? -15.799 7.577 13.750 1.00 62.91 165 LYS A O 1
ATOM 1359 N N . GLU A 1 166 ? -15.311 5.544 12.949 1.00 56.00 166 GLU A N 1
ATOM 1360 C CA . GLU A 1 166 ? -15.031 4.929 14.243 1.00 56.00 166 GLU A CA 1
ATOM 1361 C C . GLU A 1 166 ? -13.542 5.133 14.554 1.00 56.00 166 GLU A C 1
ATOM 1363 O O . GLU A 1 166 ? -12.689 4.972 13.673 1.00 56.00 166 GLU A O 1
ATOM 1368 N N . ASP A 1 167 ? -13.252 5.546 15.788 1.00 51.75 167 ASP A N 1
ATOM 1369 C CA . ASP A 1 167 ? -11.892 5.632 16.326 1.00 51.75 167 ASP A CA 1
ATOM 1370 C C . ASP A 1 167 ? -11.261 4.223 16.409 1.00 51.75 167 ASP A C 1
ATOM 1372 O O . ASP A 1 167 ? -11.980 3.229 16.547 1.00 51.75 167 ASP A O 1
ATOM 1376 N N . PHE A 1 168 ? -9.934 4.139 16.239 1.00 51.97 168 PHE A N 1
ATOM 1377 C CA . PHE A 1 168 ? -9.179 2.890 16.013 1.00 51.97 168 PHE A CA 1
ATOM 1378 C C . PHE A 1 168 ? -8.911 2.077 17.289 1.00 51.97 168 PHE A C 1
ATOM 1380 O O . PHE A 1 168 ? -8.679 2.725 18.332 1.00 51.97 168 PHE A O 1
#

pLDDT: mean 71.2, std 11.78, range [46.59, 87.62]